Protein AF-A0A410WXX0-F1 (afdb_monomer_lite)

Sequence (134 aa):
MIYELKKSEYHRLKPILLSGFQFPEIYAVVNLVNSGWIVADDPVNPTSAFVWAEGLKGFFLIGCENNISFLEDLNHFIDHELNERLQRDVNGVEVAGMHQGWDDVIKQSYHCRNVKQSIQLIYKWDDHQAVEAI

Organism: NCBI:txid79263

Structure (mmCIF, N/CA/C/O backbone):
data_AF-A0A410WXX0-F1
#
_entry.id   AF-A0A410WXX0-F1
#
loop_
_atom_site.group_PDB
_atom_site.id
_atom_site.type_symbol
_atom_site.label_atom_id
_atom_site.label_alt_id
_atom_site.label_comp_id
_atom_site.label_asym_id
_atom_site.label_entity_id
_atom_site.label_seq_id
_atom_site.pdbx_PDB_ins_code
_atom_site.Cartn_x
_atom_site.Cartn_y
_atom_site.Cartn_z
_atom_site.occupancy
_atom_site.B_iso_or_equiv
_atom_site.auth_seq_id
_atom_site.auth_comp_id
_atom_site.auth_asym_id
_atom_site.auth_atom_id
_atom_site.pdbx_PDB_model_num
ATOM 1 N N . MET A 1 1 ? -14.323 0.885 6.006 1.00 88.00 1 MET A N 1
ATOM 2 C CA . MET A 1 1 ? -13.698 2.217 6.150 1.00 88.00 1 MET A CA 1
ATOM 3 C C . MET A 1 1 ? -12.192 2.022 6.133 1.00 88.00 1 MET A C 1
ATOM 5 O O . MET A 1 1 ? -11.750 1.013 6.669 1.00 88.00 1 MET A O 1
ATOM 9 N N . ILE A 1 2 ? -11.411 2.953 5.578 1.00 95.69 2 ILE A N 1
ATOM 10 C CA . ILE A 1 2 ? -9.945 2.935 5.715 1.00 95.69 2 ILE A CA 1
ATOM 11 C C . ILE A 1 2 ? -9.473 3.878 6.822 1.00 95.69 2 ILE A C 1
ATOM 13 O O . ILE A 1 2 ? -10.091 4.906 7.098 1.00 95.69 2 ILE A O 1
ATOM 17 N N . TYR A 1 3 ? -8.359 3.523 7.451 1.00 97.62 3 TYR A N 1
ATOM 18 C CA . TYR A 1 3 ? -7.785 4.227 8.588 1.00 97.62 3 TYR A CA 1
ATOM 19 C C . TYR A 1 3 ? -6.329 4.559 8.317 1.00 97.62 3 TYR A C 1
ATOM 21 O O . TYR A 1 3 ? -5.522 3.672 8.041 1.00 97.62 3 TYR A O 1
ATOM 29 N N . GLU A 1 4 ? -5.966 5.828 8.462 1.00 97.44 4 GLU A N 1
ATOM 30 C CA . GLU A 1 4 ? -4.561 6.206 8.498 1.00 97.44 4 GLU A CA 1
ATOM 31 C C . GLU A 1 4 ? -3.925 5.773 9.819 1.00 97.44 4 GLU A C 1
ATOM 33 O O . GLU A 1 4 ? -4.372 6.153 10.904 1.00 97.44 4 GLU A O 1
ATOM 38 N N . LEU A 1 5 ? -2.850 4.995 9.718 1.00 98.25 5 LEU A N 1
ATOM 39 C CA . LEU A 1 5 ? -2.096 4.561 10.883 1.00 98.25 5 LEU A CA 1
ATOM 40 C C . LEU A 1 5 ? -1.153 5.666 11.353 1.00 98.25 5 LEU A C 1
ATOM 42 O O . LEU A 1 5 ? -0.450 6.306 10.564 1.00 98.25 5 LEU A O 1
ATOM 46 N N . LYS A 1 6 ? -1.041 5.831 12.670 1.00 98.12 6 LYS A N 1
ATOM 47 C CA . LYS A 1 6 ? 0.039 6.627 13.259 1.00 98.12 6 LYS A CA 1
ATOM 48 C C . LYS A 1 6 ? 1.351 5.864 13.121 1.00 98.12 6 LYS A C 1
ATOM 50 O O . LYS A 1 6 ? 1.381 4.638 13.180 1.00 98.12 6 LYS A O 1
ATOM 55 N N . LYS A 1 7 ? 2.476 6.581 13.057 1.00 97.50 7 LYS A N 1
ATOM 56 C CA . LYS A 1 7 ? 3.820 5.965 12.999 1.00 97.50 7 LYS A CA 1
ATOM 57 C C . LYS A 1 7 ? 4.065 4.950 14.123 1.00 97.50 7 LYS A C 1
ATOM 59 O O . LYS A 1 7 ? 4.682 3.916 13.900 1.00 97.50 7 LYS A O 1
ATOM 64 N N . SER A 1 8 ? 3.532 5.210 15.320 1.00 97.12 8 SER A N 1
ATOM 65 C CA . SER A 1 8 ? 3.598 4.287 16.462 1.00 97.12 8 SER A CA 1
ATOM 66 C C . SER A 1 8 ? 2.877 2.955 16.228 1.00 97.12 8 SER A C 1
ATOM 68 O O . SER A 1 8 ? 3.099 2.009 16.973 1.00 97.12 8 SER A O 1
ATOM 70 N N . GLU A 1 9 ? 2.016 2.866 15.216 1.00 98.00 9 GLU A N 1
ATOM 71 C CA . GLU A 1 9 ? 1.138 1.732 14.918 1.00 98.00 9 GLU A CA 1
ATOM 72 C C . GLU A 1 9 ? 1.619 0.913 13.716 1.00 98.00 9 GLU A C 1
ATOM 74 O O . GLU A 1 9 ? 1.117 -0.183 13.503 1.00 98.00 9 GLU A O 1
ATOM 79 N N . TYR A 1 10 ? 2.635 1.367 12.971 1.00 97.81 10 TYR A N 1
ATOM 80 C CA . TYR A 1 10 ? 3.118 0.670 11.766 1.00 97.81 10 TYR A CA 1
ATOM 81 C C . TYR A 1 10 ? 3.573 -0.764 12.043 1.00 97.81 10 TYR A C 1
ATOM 83 O O . TYR A 1 10 ? 3.422 -1.645 11.200 1.00 97.81 10 TYR A O 1
ATOM 91 N N . HIS A 1 11 ? 4.052 -1.034 13.260 1.00 95.50 11 HIS A N 1
ATOM 92 C CA . HIS A 1 11 ? 4.416 -2.379 13.698 1.00 95.50 11 HIS A CA 1
ATOM 93 C C . HIS A 1 11 ? 3.263 -3.396 13.594 1.00 95.50 11 HIS A C 1
ATOM 95 O O . HIS A 1 11 ? 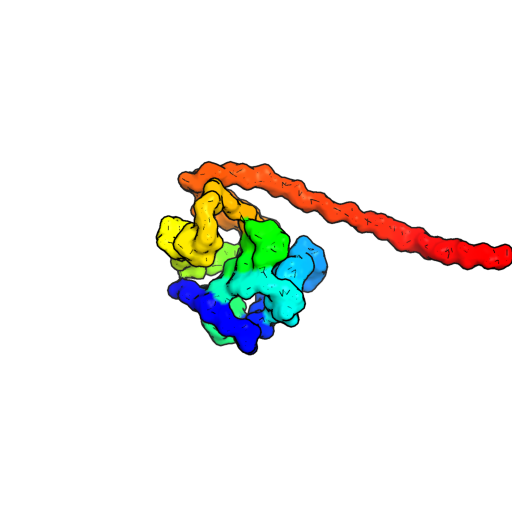3.538 -4.594 13.533 1.00 95.50 11 HIS A O 1
ATOM 101 N N . ARG A 1 12 ? 2.001 -2.944 13.548 1.00 97.19 12 ARG A N 1
ATOM 102 C CA . ARG A 1 12 ? 0.811 -3.791 13.381 1.00 97.19 12 ARG A CA 1
ATOM 103 C C . ARG A 1 12 ? 0.711 -4.421 11.994 1.00 97.19 12 ARG A C 1
ATOM 105 O O . ARG A 1 12 ? 0.009 -5.409 11.855 1.00 97.19 12 ARG A O 1
ATOM 112 N N . LEU A 1 13 ? 1.447 -3.919 10.996 1.00 95.81 13 LEU A N 1
ATOM 113 C CA . LEU A 1 13 ? 1.474 -4.523 9.660 1.00 95.81 13 LEU A CA 1
ATOM 114 C C . LEU A 1 13 ? 2.375 -5.759 9.576 1.00 95.81 13 LEU A C 1
ATOM 116 O O . LEU A 1 13 ? 2.259 -6.528 8.629 1.00 95.81 13 LEU A O 1
ATOM 120 N N . LYS A 1 14 ? 3.260 -5.988 10.557 1.00 92.81 14 LYS A N 1
ATOM 121 C CA . LYS A 1 14 ? 4.205 -7.121 10.545 1.00 92.81 14 LYS A CA 1
ATOM 122 C C . LYS A 1 14 ? 3.566 -8.487 10.228 1.00 92.81 14 LYS A C 1
ATOM 124 O O . LYS A 1 14 ? 4.199 -9.226 9.481 1.00 92.81 14 LYS A O 1
ATOM 129 N N . PRO A 1 15 ? 2.365 -8.842 10.732 1.00 93.44 15 PRO A N 1
ATOM 130 C CA . PRO A 1 15 ? 1.738 -10.134 10.438 1.00 93.44 15 PRO A CA 1
ATOM 131 C C . PRO A 1 15 ? 1.332 -10.329 8.973 1.00 93.44 15 PRO A C 1
ATOM 133 O O . PRO A 1 15 ? 1.215 -11.469 8.537 1.00 93.44 15 PRO A O 1
ATOM 136 N N . ILE A 1 16 ? 1.114 -9.242 8.226 1.00 93.75 16 ILE A N 1
ATOM 137 C CA . ILE A 1 16 ? 0.677 -9.281 6.823 1.00 93.75 16 ILE A CA 1
ATOM 138 C C . ILE A 1 16 ? 1.809 -8.969 5.839 1.00 93.75 16 ILE A C 1
ATOM 140 O O . ILE A 1 16 ? 1.553 -8.856 4.645 1.00 93.75 16 ILE A O 1
ATOM 144 N N . LEU A 1 17 ? 3.053 -8.827 6.313 1.00 91.19 17 LEU A N 1
ATOM 145 C CA . LEU A 1 17 ? 4.228 -8.707 5.450 1.00 91.19 17 LEU A CA 1
ATOM 146 C C . LEU A 1 17 ? 4.705 -10.098 5.029 1.00 91.19 17 LEU A C 1
ATOM 148 O O . LEU A 1 17 ? 4.962 -10.958 5.872 1.00 91.19 17 LEU A O 1
ATOM 152 N N . LEU A 1 18 ? 4.865 -10.310 3.723 1.00 81.81 18 LEU A N 1
ATOM 153 C CA . LEU A 1 18 ? 5.454 -11.541 3.206 1.00 81.81 18 LEU A CA 1
ATOM 154 C C . LEU A 1 18 ? 6.954 -11.551 3.440 1.00 81.81 18 LEU A C 1
ATOM 156 O O . LEU A 1 18 ? 7.633 -10.579 3.119 1.00 81.81 18 LEU A O 1
ATOM 160 N N . SER A 1 19 ? 7.480 -12.670 3.933 1.00 66.19 19 SER A N 1
ATOM 161 C CA . SER A 1 19 ? 8.920 -12.865 4.061 1.00 66.19 19 SER A CA 1
ATOM 162 C C . SER A 1 19 ? 9.605 -12.819 2.690 1.00 66.19 19 SER A C 1
ATOM 164 O O . SER A 1 19 ? 9.108 -13.351 1.700 1.00 66.19 19 SER A O 1
ATOM 166 N N . GLY A 1 20 ? 10.771 -12.175 2.639 1.00 60.34 20 GLY A N 1
ATOM 167 C CA . GLY A 1 20 ? 11.513 -11.934 1.402 1.00 60.34 20 GLY A CA 1
ATOM 168 C C . GLY A 1 20 ? 11.549 -10.450 1.035 1.00 60.34 20 GLY A C 1
ATOM 169 O O . GLY A 1 20 ? 10.607 -9.698 1.264 1.00 60.34 20 GLY A O 1
ATOM 170 N N . PHE A 1 21 ? 12.673 -10.005 0.478 1.00 59.72 21 PHE A N 1
ATOM 171 C CA . PHE A 1 21 ? 12.918 -8.601 0.129 1.00 59.72 21 PHE A CA 1
ATOM 172 C C . PHE A 1 21 ? 12.305 -8.217 -1.226 1.00 59.72 21 PHE A C 1
ATOM 174 O O . PHE A 1 21 ? 12.938 -7.498 -1.991 1.00 59.72 21 PHE A O 1
ATOM 181 N N . GLN A 1 22 ? 11.108 -8.711 -1.563 1.00 71.00 22 GLN A N 1
ATOM 182 C CA . GLN A 1 22 ? 10.502 -8.397 -2.863 1.00 71.00 22 GLN A CA 1
ATOM 183 C C . GLN A 1 22 ? 10.258 -6.886 -3.014 1.00 71.00 22 GLN A C 1
ATOM 185 O O . GLN A 1 22 ? 10.454 -6.346 -4.097 1.00 71.00 22 GLN A O 1
ATOM 190 N N . PHE A 1 23 ? 9.927 -6.210 -1.907 1.00 85.00 23 PHE A N 1
ATOM 191 C CA . PHE A 1 23 ? 9.746 -4.759 -1.840 1.00 85.00 23 PHE A CA 1
ATOM 192 C C . PHE A 1 23 ? 10.378 -4.197 -0.554 1.00 85.00 23 PHE A C 1
ATOM 194 O O . PHE A 1 23 ? 9.690 -4.034 0.463 1.00 85.00 23 PHE A O 1
ATOM 201 N N . PRO A 1 24 ? 11.703 -3.950 -0.531 1.00 89.00 24 PRO A N 1
ATOM 202 C CA . PRO A 1 24 ? 12.396 -3.419 0.646 1.00 89.00 24 PRO A CA 1
ATOM 203 C C . PRO A 1 24 ? 11.842 -2.062 1.107 1.00 89.00 24 PRO A C 1
ATOM 205 O O . PRO A 1 24 ? 11.990 -1.696 2.272 1.00 89.00 24 PRO A O 1
ATOM 208 N N . GLU A 1 25 ? 11.160 -1.329 0.233 1.00 91.94 25 GLU A N 1
ATOM 209 C CA . GLU A 1 25 ? 10.548 -0.037 0.518 1.00 91.94 25 GLU A CA 1
ATOM 210 C C . GLU A 1 25 ? 9.395 -0.152 1.511 1.00 91.94 25 GLU A C 1
ATOM 212 O O . GLU A 1 25 ? 9.287 0.682 2.411 1.00 91.94 25 GLU A O 1
ATOM 217 N N . ILE A 1 26 ? 8.593 -1.217 1.417 1.00 93.50 26 ILE A N 1
ATOM 218 C CA . ILE A 1 26 ? 7.509 -1.499 2.367 1.00 93.50 26 ILE A CA 1
ATOM 219 C C . ILE A 1 26 ? 8.105 -1.687 3.762 1.00 93.50 26 ILE A C 1
ATOM 221 O O . ILE A 1 26 ? 7.673 -1.061 4.731 1.00 93.50 26 ILE A O 1
ATOM 225 N N . TYR A 1 27 ? 9.162 -2.496 3.854 1.00 92.88 27 TYR A N 1
ATOM 226 C CA . TYR A 1 27 ? 9.888 -2.720 5.098 1.00 92.88 27 TYR A CA 1
ATOM 227 C C . TYR A 1 27 ? 10.522 -1.440 5.637 1.00 92.88 27 TYR A C 1
ATOM 229 O O . TYR A 1 27 ? 10.460 -1.194 6.842 1.00 92.88 27 TYR A O 1
ATOM 237 N N . ALA A 1 28 ? 11.113 -0.618 4.772 1.00 93.69 28 ALA A N 1
ATOM 238 C CA . ALA A 1 28 ? 11.735 0.634 5.173 1.00 93.69 28 ALA A CA 1
ATOM 239 C C . ALA A 1 28 ? 10.708 1.619 5.753 1.00 93.69 28 ALA A C 1
ATOM 241 O O . ALA A 1 28 ? 10.991 2.247 6.771 1.00 93.69 28 ALA A O 1
ATOM 242 N N . VAL A 1 29 ? 9.507 1.713 5.169 1.00 96.56 29 VAL A N 1
ATOM 243 C CA . VAL A 1 29 ? 8.417 2.546 5.708 1.00 96.56 29 VAL A CA 1
ATOM 244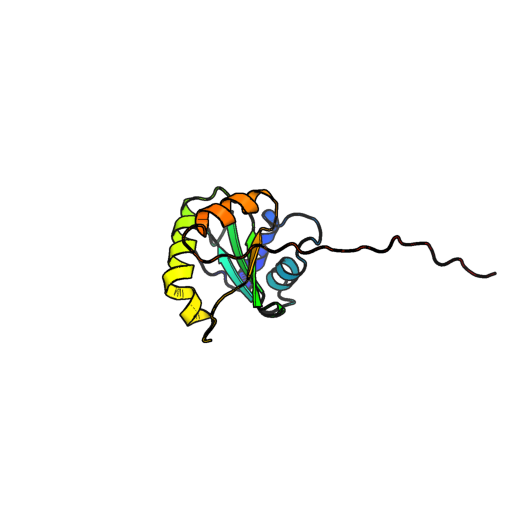 C C . VAL A 1 29 ? 7.899 1.981 7.032 1.00 96.56 29 VAL A C 1
ATOM 246 O O . VAL A 1 29 ? 7.830 2.707 8.023 1.00 96.56 29 VAL A O 1
ATOM 249 N N . VAL A 1 30 ? 7.596 0.678 7.096 1.00 95.31 30 VAL A N 1
ATOM 250 C CA . VAL A 1 30 ? 7.062 0.032 8.311 1.00 95.31 30 VAL A CA 1
ATOM 251 C C . VAL A 1 30 ? 8.033 0.133 9.493 1.00 95.31 30 VAL A C 1
ATOM 253 O O . VAL A 1 30 ? 7.602 0.307 10.633 1.00 95.31 30 VAL A O 1
ATOM 256 N N . ASN A 1 31 ? 9.342 0.067 9.236 1.00 94.38 31 ASN A N 1
ATOM 257 C CA . ASN A 1 31 ? 10.381 0.214 10.260 1.00 94.38 31 ASN A CA 1
ATOM 258 C C . ASN A 1 31 ? 10.837 1.667 10.470 1.00 94.38 31 ASN A C 1
ATOM 260 O O . ASN A 1 31 ? 11.811 1.891 11.185 1.00 94.38 31 ASN A O 1
ATOM 264 N N . LEU A 1 32 ? 10.141 2.648 9.882 1.00 96.19 32 LEU A N 1
ATOM 265 C CA . LEU A 1 32 ? 10.427 4.083 10.016 1.00 96.19 32 LEU A CA 1
ATOM 266 C C . LEU A 1 32 ? 11.836 4.493 9.544 1.00 96.19 32 LEU A C 1
ATOM 268 O O . LEU A 1 32 ? 12.335 5.548 9.931 1.00 96.19 32 LEU A O 1
ATOM 272 N N . VAL A 1 33 ? 12.468 3.670 8.705 1.00 95.75 33 VAL A N 1
ATOM 273 C CA . VAL A 1 33 ? 13.759 3.959 8.064 1.00 95.75 33 VAL A CA 1
ATOM 274 C C . VAL A 1 33 ? 13.564 4.954 6.923 1.00 95.75 33 VAL A C 1
ATOM 276 O O . VAL A 1 33 ? 14.353 5.883 6.779 1.00 95.75 33 VAL A O 1
ATOM 279 N N . ASN A 1 34 ? 12.481 4.792 6.157 1.00 95.06 34 ASN A N 1
ATOM 280 C CA . ASN A 1 34 ? 12.078 5.713 5.101 1.00 95.06 34 ASN A CA 1
ATOM 281 C C . ASN A 1 34 ? 10.762 6.408 5.447 1.00 95.06 34 ASN A C 1
ATOM 283 O O . ASN A 1 34 ? 9.875 5.835 6.083 1.00 95.06 34 ASN A O 1
ATOM 287 N N . SER A 1 35 ? 10.625 7.645 4.973 1.00 95.81 35 SER A N 1
ATOM 288 C CA . SER A 1 35 ? 9.372 8.386 5.044 1.00 95.81 35 SER A CA 1
ATOM 289 C C . SER A 1 35 ? 8.284 7.748 4.182 1.00 95.81 35 SER A C 1
ATOM 291 O O . SER A 1 35 ? 8.526 7.229 3.089 1.00 95.81 35 SER A O 1
ATOM 293 N N . GLY A 1 36 ? 7.059 7.833 4.683 1.00 95.81 36 GLY A N 1
ATOM 294 C CA . GLY A 1 36 ? 5.881 7.264 4.060 1.00 95.81 36 GLY A CA 1
ATOM 295 C C . GLY A 1 36 ? 4.662 7.433 4.952 1.00 95.81 36 GLY A C 1
ATOM 296 O O . GLY A 1 36 ? 4.767 7.939 6.075 1.00 95.81 36 GLY A O 1
ATOM 297 N N . TRP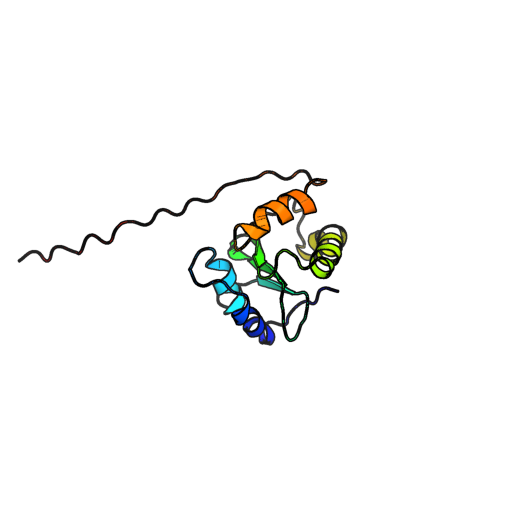 A 1 37 ? 3.513 7.012 4.440 1.00 97.25 37 TRP A N 1
ATOM 298 C CA . TRP A 1 37 ? 2.281 6.905 5.215 1.00 97.25 37 TRP A CA 1
ATOM 299 C C . TRP A 1 37 ? 1.518 5.641 4.835 1.00 97.25 37 TRP A C 1
ATOM 301 O O . TRP A 1 37 ? 1.751 5.055 3.780 1.00 97.25 37 TRP A O 1
ATOM 311 N N . ILE A 1 38 ? 0.649 5.191 5.736 1.00 98.06 38 ILE A N 1
ATOM 312 C CA . ILE A 1 38 ? -0.052 3.915 5.619 1.00 98.06 38 ILE A CA 1
ATOM 313 C C . ILE A 1 38 ? -1.527 4.149 5.904 1.00 98.06 38 ILE A C 1
ATOM 315 O O . ILE A 1 38 ? -1.863 4.697 6.956 1.00 98.06 38 ILE A O 1
ATOM 319 N N . VAL A 1 39 ? -2.384 3.682 4.999 1.00 97.94 39 VAL A N 1
ATOM 320 C CA . VAL A 1 39 ? -3.814 3.493 5.267 1.00 97.94 39 VAL A CA 1
ATOM 321 C C . VAL A 1 39 ? -4.136 1.999 5.266 1.00 97.94 39 VAL A C 1
ATOM 323 O O . VAL A 1 39 ? -3.606 1.252 4.446 1.00 97.94 39 VAL A O 1
ATOM 326 N N . ALA A 1 40 ? -4.960 1.551 6.207 1.00 98.31 40 ALA A N 1
ATOM 327 C CA . ALA A 1 40 ? -5.305 0.145 6.411 1.00 98.31 40 ALA A CA 1
ATOM 328 C C . ALA A 1 40 ? -6.813 -0.040 6.611 1.00 98.31 40 ALA A C 1
ATOM 330 O O . ALA A 1 40 ? -7.528 0.918 6.897 1.00 98.31 40 ALA A O 1
ATOM 331 N N . ASP A 1 41 ? -7.290 -1.272 6.471 1.00 98.06 41 ASP A N 1
ATOM 332 C CA . ASP A 1 41 ? -8.691 -1.649 6.683 1.00 98.06 41 ASP A CA 1
ATOM 333 C C . ASP A 1 41 ? -9.118 -1.648 8.160 1.00 98.06 41 ASP A C 1
ATOM 335 O O . ASP A 1 41 ? -10.264 -1.337 8.474 1.00 98.06 41 ASP A O 1
ATOM 339 N N . ASP A 1 42 ? -8.195 -1.958 9.070 1.00 97.44 42 ASP A N 1
ATOM 340 C CA . ASP A 1 42 ? -8.416 -1.947 10.516 1.00 97.44 42 ASP A CA 1
ATOM 341 C C . ASP A 1 42 ? -7.194 -1.330 11.220 1.00 97.44 42 ASP A C 1
ATOM 343 O O . ASP A 1 42 ? -6.055 -1.687 10.908 1.00 97.44 42 ASP A O 1
ATOM 347 N N . PRO A 1 43 ? -7.376 -0.397 12.173 1.00 95.81 43 PRO A N 1
ATOM 348 C CA . PRO A 1 43 ? -6.250 0.254 12.827 1.00 95.81 43 PRO A CA 1
ATOM 349 C C . PRO A 1 43 ? -5.524 -0.655 13.827 1.00 95.81 43 PRO A C 1
ATOM 351 O O . PRO A 1 43 ? -4.362 -0.400 14.140 1.00 95.81 43 PRO A O 1
ATOM 354 N N . VAL A 1 44 ? -6.181 -1.686 14.364 1.00 96.75 44 VAL A N 1
ATOM 355 C CA . VAL A 1 44 ? -5.676 -2.585 15.413 1.00 96.75 44 VAL A CA 1
ATOM 356 C C . VAL A 1 44 ? -5.135 -3.886 14.825 1.00 96.75 44 VAL A C 1
ATOM 358 O O . VAL A 1 44 ? -4.010 -4.261 15.154 1.00 96.75 44 VAL A O 1
ATOM 361 N N . ASN A 1 45 ? -5.904 -4.543 13.954 1.00 97.12 45 ASN A N 1
ATOM 362 C CA . ASN A 1 45 ? -5.556 -5.816 13.319 1.00 97.12 45 ASN A CA 1
ATOM 363 C C . ASN A 1 45 ? -5.704 -5.739 11.787 1.00 97.12 45 ASN A C 1
ATOM 365 O O . ASN A 1 45 ? -6.620 -6.350 11.235 1.00 97.12 45 ASN A O 1
ATOM 369 N N . PRO A 1 46 ? -4.810 -5.006 11.100 1.00 97.69 46 PRO A N 1
ATOM 370 C CA . PRO A 1 46 ? -4.849 -4.843 9.652 1.00 97.69 46 PRO A CA 1
ATOM 371 C C . PRO A 1 46 ? -4.822 -6.183 8.918 1.00 97.69 46 PRO A C 1
ATOM 373 O O . PRO A 1 46 ? -3.963 -7.026 9.191 1.00 97.69 46 PRO A O 1
ATOM 376 N N . THR A 1 47 ? -5.709 -6.347 7.941 1.00 97.38 47 THR A N 1
ATOM 377 C CA . THR A 1 47 ? -5.668 -7.463 6.989 1.00 97.38 47 THR A CA 1
ATOM 378 C C . THR A 1 47 ? -5.209 -7.022 5.606 1.00 97.38 47 THR A C 1
ATOM 380 O O . THR A 1 47 ? -4.596 -7.825 4.904 1.00 97.38 47 THR A O 1
ATOM 383 N N . SER A 1 48 ? -5.426 -5.753 5.250 1.00 97.75 48 SER A N 1
ATOM 384 C CA . SER A 1 48 ? -5.026 -5.154 3.975 1.00 97.75 48 SER A CA 1
ATOM 385 C C . SER A 1 48 ? -4.562 -3.717 4.199 1.00 97.75 48 SER A C 1
ATOM 387 O O . SER A 1 48 ? -5.125 -2.988 5.016 1.00 97.75 48 SER A O 1
ATOM 389 N N . ALA A 1 49 ? -3.529 -3.285 3.479 1.00 97.81 49 ALA A N 1
ATOM 390 C CA . ALA A 1 49 ? -3.047 -1.913 3.592 1.00 97.81 49 ALA A CA 1
ATOM 391 C C . ALA A 1 49 ? -2.487 -1.363 2.280 1.00 97.81 49 ALA A C 1
ATOM 393 O O . ALA A 1 49 ? -2.011 -2.100 1.415 1.00 97.81 49 ALA A O 1
ATOM 394 N N . PHE A 1 50 ? -2.525 -0.037 2.179 1.00 97.44 50 PHE A N 1
ATOM 395 C CA . PHE A 1 50 ? -1.957 0.757 1.103 1.00 97.44 50 PHE A CA 1
ATOM 396 C C . PHE A 1 50 ? -0.849 1.642 1.673 1.00 97.44 50 PHE A C 1
ATOM 398 O O . PHE A 1 50 ? -1.072 2.471 2.561 1.00 97.44 50 PHE A O 1
ATOM 405 N N . VAL A 1 51 ? 0.369 1.420 1.191 1.00 97.31 51 VAL A N 1
ATOM 406 C CA . VAL A 1 51 ? 1.593 2.018 1.724 1.00 97.31 51 VAL A CA 1
ATOM 407 C C . VAL A 1 51 ? 2.151 2.997 0.707 1.00 97.31 51 VAL A C 1
ATOM 409 O O . VAL A 1 51 ? 2.515 2.605 -0.398 1.00 97.31 51 VAL A O 1
ATOM 412 N N . TRP A 1 52 ? 2.269 4.264 1.090 1.00 96.69 52 TRP A N 1
ATOM 413 C CA . TRP A 1 52 ? 3.022 5.262 0.341 1.00 96.69 52 TRP A CA 1
ATOM 414 C C . TRP A 1 52 ? 4.492 5.224 0.741 1.00 96.69 52 TRP A C 1
ATOM 416 O O . TRP A 1 52 ? 4.817 5.466 1.906 1.00 96.69 52 TRP A O 1
ATOM 426 N N . ALA A 1 53 ? 5.382 4.999 -0.222 1.00 95.06 53 ALA A N 1
ATOM 427 C CA . ALA A 1 53 ? 6.819 5.138 -0.031 1.00 95.06 53 ALA A CA 1
ATOM 428 C C . ALA A 1 53 ? 7.308 6.437 -0.683 1.00 95.06 53 ALA A C 1
ATOM 430 O O . ALA A 1 53 ? 7.399 6.541 -1.908 1.00 95.06 53 ALA A O 1
ATOM 431 N N . GLU A 1 54 ? 7.679 7.431 0.131 1.00 92.25 54 GLU A N 1
ATOM 432 C CA . GLU A 1 54 ? 8.076 8.750 -0.381 1.00 92.25 54 GLU A CA 1
ATOM 433 C C . GLU A 1 54 ? 9.340 8.682 -1.252 1.00 92.25 54 GLU A C 1
ATOM 435 O O . GLU A 1 54 ? 9.432 9.390 -2.255 1.00 92.25 54 GLU A O 1
ATOM 440 N N . GLY A 1 55 ? 10.286 7.804 -0.901 1.00 88.12 55 GLY A N 1
ATOM 441 C CA . GLY A 1 55 ? 11.562 7.662 -1.608 1.00 88.12 55 GLY A CA 1
ATOM 442 C C . GLY A 1 55 ? 11.410 7.259 -3.079 1.00 88.12 55 GLY A C 1
ATOM 443 O O . GLY A 1 55 ? 12.077 7.837 -3.934 1.00 88.12 55 GLY A O 1
ATOM 444 N N . LEU A 1 56 ? 10.500 6.325 -3.378 1.00 88.56 56 LEU A N 1
ATOM 445 C CA . LEU A 1 56 ? 10.173 5.931 -4.756 1.00 88.56 56 LEU A CA 1
ATOM 446 C C . LEU A 1 56 ? 9.057 6.770 -5.374 1.00 88.56 56 LEU A C 1
ATOM 448 O O . LEU A 1 56 ? 8.854 6.721 -6.582 1.00 88.56 56 LEU A O 1
ATOM 452 N N . LYS A 1 57 ? 8.327 7.533 -4.555 1.00 90.12 57 LYS A N 1
ATOM 453 C CA . LYS A 1 57 ? 7.071 8.176 -4.947 1.00 90.12 57 LYS A CA 1
ATOM 454 C C . LYS A 1 57 ? 6.078 7.165 -5.540 1.00 90.12 57 LYS A C 1
ATOM 456 O O . LYS A 1 57 ? 5.385 7.467 -6.512 1.00 90.12 57 LYS A O 1
ATOM 461 N N . GLY A 1 58 ? 6.028 5.979 -4.939 1.00 91.44 58 GLY A N 1
ATOM 462 C CA . GLY A 1 58 ? 5.204 4.857 -5.371 1.00 91.44 58 GLY A CA 1
ATOM 463 C C . GLY A 1 58 ? 4.394 4.270 -4.223 1.00 91.44 58 GLY A C 1
ATOM 464 O O . GLY A 1 58 ? 4.692 4.487 -3.042 1.00 91.44 58 GLY A O 1
ATOM 465 N N . PHE A 1 59 ? 3.358 3.529 -4.592 1.00 94.44 59 PHE A N 1
ATOM 466 C CA . PHE A 1 59 ? 2.444 2.877 -3.673 1.00 94.44 59 PHE A CA 1
ATOM 467 C C . PHE A 1 59 ? 2.573 1.362 -3.702 1.00 94.44 59 PHE A C 1
ATOM 469 O O . PHE A 1 59 ? 2.834 0.764 -4.746 1.00 94.44 59 PHE A O 1
ATOM 476 N N . PHE A 1 60 ? 2.288 0.745 -2.560 1.00 95.00 60 PHE A N 1
ATOM 477 C CA . PHE A 1 60 ? 2.263 -0.700 -2.409 1.00 95.00 60 PHE A CA 1
ATOM 478 C C . PHE A 1 60 ? 0.958 -1.178 -1.777 1.00 95.00 60 PHE A C 1
ATOM 480 O O . PHE A 1 60 ? 0.519 -0.626 -0.768 1.00 95.00 60 PHE A O 1
ATOM 487 N N . LEU A 1 61 ? 0.371 -2.227 -2.348 1.00 95.56 61 LEU A N 1
ATOM 488 C CA . LEU A 1 61 ? -0.749 -2.978 -1.784 1.00 95.56 61 LEU A CA 1
ATOM 489 C C . LEU A 1 61 ? -0.220 -4.226 -1.079 1.00 95.56 61 LEU A C 1
ATOM 491 O O . LEU A 1 61 ? 0.553 -4.993 -1.660 1.00 95.56 61 LEU A O 1
ATOM 495 N N . ILE A 1 62 ? -0.613 -4.415 0.179 1.00 95.62 62 ILE A N 1
ATOM 496 C CA . ILE A 1 62 ? -0.137 -5.512 1.029 1.00 95.62 62 ILE A CA 1
ATOM 497 C C . ILE A 1 62 ? -1.300 -6.196 1.748 1.00 95.62 62 ILE A C 1
ATOM 499 O O . ILE A 1 62 ? -2.350 -5.590 1.964 1.00 95.62 62 ILE A O 1
ATOM 503 N N . GLY A 1 63 ? -1.080 -7.438 2.178 1.00 94.94 63 GLY A N 1
ATOM 504 C CA . GLY A 1 63 ? -2.091 -8.241 2.858 1.00 94.94 63 GLY A CA 1
ATOM 505 C C . GLY A 1 63 ? -3.119 -8.838 1.894 1.00 94.94 63 GLY A C 1
ATOM 506 O O . GLY A 1 63 ? -2.799 -9.103 0.739 1.00 94.94 63 GLY A O 1
ATOM 507 N N . CYS A 1 64 ? -4.335 -9.065 2.388 1.00 95.31 64 CYS A N 1
ATOM 508 C CA . CYS A 1 64 ? -5.405 -9.769 1.686 1.00 95.31 64 CYS A CA 1
ATOM 509 C C . CYS A 1 64 ? -5.921 -8.970 0.480 1.00 95.31 64 CYS A C 1
ATOM 511 O O . CYS A 1 64 ? -6.509 -7.897 0.630 1.00 95.31 64 CYS A O 1
ATOM 513 N N . GLU A 1 65 ? -5.763 -9.523 -0.717 1.00 94.81 65 GLU A N 1
ATOM 514 C CA . GLU A 1 65 ? -6.241 -8.943 -1.972 1.00 94.81 65 GLU A CA 1
ATOM 515 C C . GLU A 1 65 ? -7.769 -9.031 -2.126 1.00 94.81 65 GLU A C 1
ATOM 517 O O . GLU A 1 65 ? -8.364 -8.257 -2.866 1.00 94.81 65 GLU A O 1
ATOM 522 N N . ASN A 1 66 ? -8.425 -9.935 -1.390 1.00 94.31 66 ASN A N 1
ATOM 523 C CA . ASN A 1 66 ? -9.869 -10.187 -1.483 1.00 94.31 66 ASN A CA 1
ATOM 524 C C . ASN A 1 66 ? -10.701 -9.403 -0.449 1.00 94.31 66 ASN A C 1
ATOM 526 O O . ASN A 1 66 ? -11.870 -9.718 -0.215 1.00 94.31 66 ASN A O 1
ATOM 530 N N . ASN A 1 67 ? -10.120 -8.391 0.200 1.00 95.56 67 ASN A N 1
ATOM 531 C CA . ASN A 1 67 ? -10.834 -7.541 1.151 1.00 95.56 67 ASN A CA 1
ATOM 532 C C . ASN A 1 67 ? -11.676 -6.483 0.416 1.00 95.56 67 ASN A C 1
ATOM 534 O O . ASN A 1 67 ? -11.251 -5.347 0.227 1.00 95.56 67 ASN A O 1
ATOM 538 N N . ILE A 1 68 ? -12.883 -6.870 -0.007 1.00 93.50 68 ILE A N 1
ATOM 539 C CA . ILE A 1 68 ? -13.774 -6.038 -0.838 1.00 93.50 68 ILE A CA 1
ATOM 540 C C . ILE A 1 68 ? -14.067 -4.677 -0.189 1.00 93.50 68 ILE A C 1
ATOM 542 O O . ILE A 1 68 ? -13.967 -3.654 -0.856 1.00 93.50 68 ILE A O 1
ATOM 546 N N . SER A 1 69 ? -14.356 -4.661 1.116 1.00 94.56 69 SER A N 1
ATOM 547 C CA . SER A 1 69 ? -14.642 -3.430 1.870 1.00 94.56 69 SER A CA 1
ATOM 548 C C . SER A 1 69 ? -13.474 -2.439 1.795 1.00 94.56 69 SER A C 1
ATOM 550 O O . SER A 1 69 ? -13.655 -1.275 1.448 1.00 94.56 69 SER A O 1
ATOM 552 N N . PHE A 1 70 ? -12.248 -2.925 2.023 1.00 96.19 70 PHE A N 1
ATOM 553 C CA . PHE A 1 70 ? -11.038 -2.117 1.875 1.00 96.19 70 PHE A CA 1
ATOM 554 C C . PHE A 1 70 ? -10.864 -1.577 0.452 1.00 96.19 70 PHE A C 1
ATOM 556 O O . PHE A 1 70 ? -10.511 -0.413 0.286 1.00 96.19 70 PHE A O 1
ATOM 563 N N . LEU A 1 71 ? -11.105 -2.399 -0.573 1.00 94.31 71 LEU A N 1
ATOM 564 C CA . LEU A 1 71 ? -10.947 -1.992 -1.973 1.00 94.31 71 LEU A CA 1
ATOM 565 C C . LEU A 1 71 ? -11.947 -0.907 -2.389 1.00 94.31 71 LEU A C 1
ATOM 567 O O . LEU A 1 71 ? -11.579 0.013 -3.118 1.00 94.31 71 LEU A O 1
ATOM 571 N N . GLU A 1 72 ? -13.199 -1.002 -1.941 1.00 93.12 72 GLU A N 1
ATOM 572 C CA . GLU A 1 72 ? -14.232 0.004 -2.216 1.00 93.12 72 GLU A CA 1
ATOM 573 C C . GLU A 1 72 ? -13.855 1.363 -1.613 1.00 93.12 72 GLU A C 1
ATOM 575 O O . GLU A 1 72 ? -13.846 2.377 -2.316 1.00 93.12 72 GLU A O 1
ATOM 580 N N . ASP A 1 73 ? -13.450 1.373 -0.344 1.00 95.44 73 ASP A N 1
ATOM 581 C CA . ASP A 1 73 ? -13.012 2.593 0.336 1.00 95.44 73 ASP A CA 1
ATOM 582 C C . ASP A 1 73 ? -11.700 3.145 -0.232 1.00 95.44 73 ASP A C 1
ATOM 584 O O . ASP A 1 73 ? -11.537 4.357 -0.373 1.00 95.44 73 ASP A O 1
ATOM 588 N N . LEU A 1 74 ? -10.757 2.270 -0.593 1.00 94.69 74 LEU A N 1
ATOM 589 C CA . LEU A 1 74 ? -9.504 2.679 -1.216 1.00 94.69 74 LEU A CA 1
ATOM 590 C C . LEU A 1 74 ? -9.755 3.334 -2.578 1.00 94.69 74 LEU A C 1
ATOM 592 O O . LEU A 1 74 ? -9.114 4.332 -2.897 1.00 94.69 74 LEU A O 1
ATOM 596 N N . ASN A 1 75 ? -10.689 2.809 -3.374 1.00 91.75 75 ASN A N 1
ATOM 597 C CA . ASN A 1 75 ? -11.069 3.431 -4.641 1.00 91.75 75 ASN A CA 1
ATOM 598 C C . ASN A 1 75 ? -11.633 4.837 -4.424 1.00 91.75 75 ASN A C 1
ATOM 600 O O . ASN A 1 75 ? -11.200 5.763 -5.108 1.00 91.75 75 ASN A O 1
ATOM 604 N N . HIS A 1 76 ? -12.518 5.008 -3.438 1.00 92.25 76 HIS A N 1
ATOM 605 C CA . HIS A 1 76 ? -13.032 6.325 -3.065 1.00 92.25 76 HIS A CA 1
ATOM 606 C C . HIS A 1 76 ? -11.898 7.286 -2.679 1.00 92.25 76 HIS A C 1
ATOM 608 O O . HIS A 1 76 ? -11.812 8.395 -3.202 1.00 92.25 76 HIS A O 1
ATOM 614 N N . PHE A 1 77 ? -10.987 6.839 -1.813 1.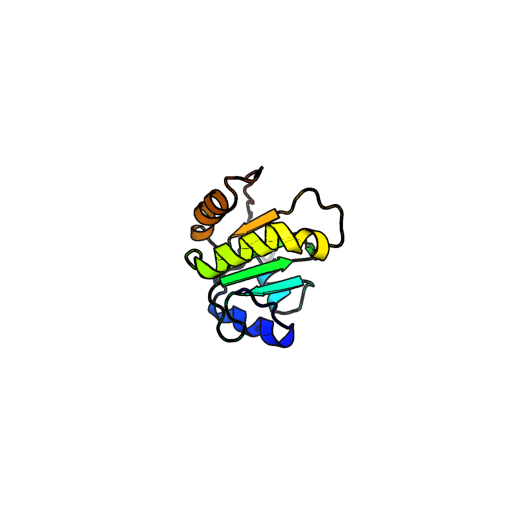00 93.25 77 PHE A N 1
ATOM 615 C CA . PHE A 1 77 ? -9.838 7.628 -1.376 1.00 93.25 77 PHE A CA 1
ATOM 616 C C . PHE A 1 77 ? -8.923 8.033 -2.540 1.00 93.25 77 PHE A C 1
ATOM 618 O O . PHE A 1 77 ? -8.485 9.180 -2.619 1.00 93.25 77 PHE A O 1
ATOM 625 N N . ILE A 1 78 ? -8.646 7.118 -3.473 1.00 90.38 78 ILE A N 1
ATOM 626 C CA . ILE A 1 78 ? -7.823 7.396 -4.657 1.00 90.38 78 ILE A CA 1
ATOM 627 C C . ILE A 1 78 ? -8.480 8.447 -5.555 1.00 90.38 78 ILE A C 1
ATOM 629 O O . ILE A 1 78 ? -7.794 9.358 -6.019 1.00 90.38 78 ILE A O 1
ATOM 633 N N . ASP A 1 79 ? -9.786 8.331 -5.789 1.00 88.00 79 ASP A N 1
ATOM 634 C CA . ASP A 1 79 ? -10.500 9.200 -6.725 1.00 88.00 79 ASP A CA 1
ATOM 635 C C . ASP A 1 79 ? -10.780 10.597 -6.144 1.00 88.00 79 ASP A C 1
ATOM 637 O O . ASP A 1 79 ? -10.900 11.562 -6.904 1.00 88.00 79 ASP A O 1
ATOM 641 N N . HIS A 1 80 ? -10.867 10.725 -4.814 1.00 90.06 80 HIS A N 1
ATOM 642 C CA . HIS A 1 80 ? -11.330 11.958 -4.170 1.00 90.06 80 HIS A CA 1
ATOM 643 C C . HIS A 1 80 ? -10.316 12.643 -3.250 1.00 90.06 80 HIS A C 1
ATOM 645 O O . HIS A 1 80 ? -10.350 13.864 -3.141 1.00 90.06 80 HIS A O 1
ATOM 651 N N . GLU A 1 81 ? -9.404 11.911 -2.611 1.00 91.12 81 GLU A N 1
ATOM 652 C CA . GLU A 1 81 ? -8.553 12.462 -1.542 1.00 91.12 81 GLU A CA 1
ATOM 653 C C . GLU A 1 81 ? -7.058 12.413 -1.879 1.00 91.12 81 GLU A C 1
ATOM 655 O O . GLU A 1 81 ? -6.275 13.273 -1.463 1.00 91.12 81 GLU A O 1
ATOM 660 N N . LEU A 1 82 ? -6.632 11.409 -2.650 1.00 90.31 82 LEU A N 1
ATOM 661 C CA . LEU A 1 82 ? -5.217 11.132 -2.873 1.00 90.31 82 LEU A CA 1
ATOM 662 C C . LEU A 1 82 ? -4.477 12.292 -3.553 1.00 90.31 82 LEU A C 1
ATOM 664 O O . LEU A 1 82 ? -3.353 12.615 -3.161 1.00 90.31 82 LEU A O 1
ATOM 668 N N . ASN A 1 83 ? -5.090 12.921 -4.558 1.00 87.06 83 ASN A N 1
ATOM 669 C CA . ASN A 1 83 ? -4.447 14.004 -5.303 1.00 87.06 83 ASN A CA 1
ATOM 670 C C . ASN A 1 83 ? -4.159 15.217 -4.402 1.00 87.06 83 ASN A C 1
ATOM 672 O O . ASN A 1 83 ? -3.043 15.737 -4.383 1.00 87.06 83 ASN A O 1
ATOM 676 N N . GLU A 1 84 ? -5.136 15.613 -3.582 1.00 87.38 84 GLU A N 1
ATOM 677 C CA . GLU A 1 84 ? -4.972 16.701 -2.613 1.00 87.38 84 GLU A CA 1
ATOM 678 C C . GLU A 1 84 ? -3.879 16.369 -1.593 1.00 87.38 84 GLU A C 1
ATOM 680 O O . GLU A 1 84 ? -3.006 17.191 -1.296 1.00 87.38 84 GLU A O 1
ATOM 685 N N . ARG A 1 85 ? -3.871 15.123 -1.109 1.00 89.12 85 ARG A N 1
ATOM 686 C CA . ARG A 1 85 ? -2.895 14.639 -0.132 1.00 89.12 85 ARG A CA 1
ATOM 687 C C . ARG A 1 85 ? -1.461 14.654 -0.655 1.00 89.12 85 ARG A C 1
ATOM 689 O O . ARG A 1 85 ? -0.538 14.924 0.113 1.00 89.12 85 ARG A O 1
ATOM 696 N N . LEU A 1 86 ? -1.248 14.369 -1.939 1.00 87.25 86 LEU A N 1
ATOM 697 C CA . LEU A 1 86 ? 0.085 14.402 -2.545 1.00 87.25 86 LEU A CA 1
ATOM 698 C C . LEU A 1 86 ? 0.629 15.829 -2.725 1.00 87.25 86 LEU A C 1
ATOM 700 O O . LEU A 1 86 ? 1.821 15.966 -3.013 1.00 87.25 86 LEU A O 1
ATOM 704 N N . GLN A 1 87 ? -0.197 16.869 -2.517 1.00 76.31 87 GLN A N 1
ATOM 705 C CA . GLN A 1 87 ? 0.163 18.297 -2.595 1.00 76.31 87 GLN A CA 1
ATOM 706 C C . GLN A 1 87 ? 0.942 18.659 -3.870 1.00 76.31 87 GLN A C 1
ATOM 708 O O . GLN A 1 87 ? 1.838 19.507 -3.867 1.00 76.31 87 GLN A O 1
ATOM 713 N N . ARG A 1 88 ? 0.657 17.961 -4.969 1.00 66.69 88 ARG A N 1
ATOM 714 C CA . ARG A 1 88 ? 1.388 18.058 -6.231 1.00 66.69 88 ARG A CA 1
ATOM 715 C C . ARG A 1 88 ? 0.408 17.880 -7.380 1.00 66.69 88 ARG A C 1
ATOM 717 O O . ARG A 1 88 ? -0.551 17.133 -7.258 1.00 66.69 88 ARG A O 1
ATOM 724 N N . ASP A 1 89 ? 0.709 18.517 -8.506 1.00 63.34 89 ASP A N 1
ATOM 725 C CA . ASP A 1 89 ? 0.023 18.306 -9.784 1.00 63.34 89 ASP A CA 1
ATOM 726 C C . ASP A 1 89 ? 0.502 16.974 -10.396 1.00 63.34 89 ASP A C 1
ATOM 728 O O . ASP A 1 89 ? 1.286 16.928 -11.348 1.00 63.34 89 ASP A O 1
ATOM 732 N N . VAL A 1 90 ? 0.190 15.863 -9.717 1.00 71.06 90 VAL A N 1
ATOM 733 C CA . VAL A 1 90 ? 0.660 14.535 -10.116 1.00 71.06 90 VAL A CA 1
ATOM 734 C C . VAL A 1 90 ? -0.288 13.975 -11.168 1.00 71.06 90 VAL A C 1
ATOM 736 O O . VAL A 1 90 ? -1.426 13.634 -10.877 1.00 71.06 90 VAL A O 1
ATOM 739 N N . ASN A 1 91 ? 0.209 13.806 -12.391 1.00 78.19 91 ASN A N 1
ATOM 740 C CA . ASN A 1 91 ? -0.571 13.231 -13.495 1.00 78.19 91 ASN A CA 1
ATOM 741 C C . ASN A 1 91 ? -0.677 11.693 -13.445 1.00 78.19 91 ASN A C 1
ATOM 743 O O . ASN A 1 91 ? -1.253 11.082 -14.344 1.00 78.19 91 ASN A O 1
ATOM 747 N N . GLY A 1 92 ? -0.082 11.056 -12.434 1.00 81.25 92 GLY A N 1
ATOM 748 C CA . GLY A 1 92 ? -0.107 9.609 -12.257 1.00 81.25 92 GLY A CA 1
ATOM 749 C C . GLY A 1 92 ? 0.829 9.134 -11.151 1.00 81.25 92 GLY A C 1
ATOM 750 O O . GLY A 1 92 ? 1.802 9.802 -10.807 1.00 81.25 92 GLY A O 1
ATOM 751 N N . VAL A 1 93 ? 0.531 7.963 -10.602 1.00 86.75 93 VAL A N 1
ATOM 752 C CA . VAL A 1 93 ? 1.321 7.306 -9.556 1.00 86.75 93 VAL A CA 1
ATOM 753 C C . VAL A 1 93 ? 1.538 5.847 -9.932 1.00 86.75 93 VAL A C 1
ATOM 755 O O . VAL A 1 93 ? 0.742 5.270 -10.674 1.00 86.75 93 VAL A O 1
ATOM 758 N N . GLU A 1 94 ? 2.613 5.253 -9.427 1.00 89.94 94 GLU A N 1
ATOM 759 C CA . GLU A 1 94 ? 2.858 3.818 -9.555 1.00 89.94 94 GLU A CA 1
ATOM 760 C C . GLU A 1 94 ? 2.242 3.071 -8.369 1.00 89.94 94 GLU A C 1
ATOM 762 O O . GLU A 1 94 ? 2.319 3.542 -7.232 1.00 89.94 94 GLU A O 1
ATOM 767 N N . VAL A 1 95 ? 1.640 1.912 -8.640 1.00 91.62 95 VAL A N 1
ATOM 768 C CA . VAL A 1 95 ? 1.096 0.999 -7.631 1.00 91.62 95 VAL A CA 1
ATOM 769 C C . VAL A 1 95 ? 1.617 -0.404 -7.922 1.00 91.62 95 VAL A C 1
ATOM 771 O O . VAL A 1 95 ? 1.462 -0.894 -9.040 1.00 91.62 95 VAL A O 1
ATOM 774 N N . ALA A 1 96 ? 2.186 -1.060 -6.914 1.00 91.69 96 ALA A N 1
ATOM 775 C CA . ALA A 1 96 ? 2.622 -2.451 -6.980 1.00 91.69 96 ALA A CA 1
ATOM 776 C C . ALA A 1 96 ? 1.939 -3.297 -5.897 1.00 91.69 96 ALA A C 1
ATOM 778 O O . ALA A 1 96 ? 1.700 -2.839 -4.782 1.00 91.69 96 ALA A O 1
ATOM 779 N N . GLY A 1 97 ? 1.627 -4.550 -6.215 1.00 91.75 97 GLY A N 1
ATOM 780 C CA . GLY A 1 97 ? 1.125 -5.523 -5.249 1.00 91.75 97 GLY A CA 1
ATOM 781 C C . GLY A 1 97 ? 2.256 -6.346 -4.640 1.00 91.75 97 GLY A C 1
ATOM 782 O O . GLY A 1 97 ? 3.166 -6.764 -5.351 1.00 91.75 97 GLY A O 1
ATOM 783 N N . MET A 1 98 ? 2.194 -6.626 -3.337 1.00 90.81 98 MET A N 1
ATOM 784 C CA . MET A 1 98 ? 3.238 -7.390 -2.638 1.00 90.81 98 MET A CA 1
ATOM 785 C C . MET A 1 98 ? 3.373 -8.842 -3.126 1.00 90.81 98 MET A C 1
ATOM 787 O O . MET A 1 98 ? 4.418 -9.458 -2.939 1.00 90.81 98 MET A O 1
ATOM 791 N N . HIS A 1 99 ? 2.329 -9.391 -3.748 1.00 89.00 99 HIS A N 1
ATOM 792 C CA . HIS A 1 99 ? 2.309 -10.732 -4.329 1.00 89.00 99 HIS A CA 1
ATOM 793 C C . HIS A 1 99 ? 1.370 -10.818 -5.530 1.00 89.00 99 HIS A C 1
ATOM 795 O O . HIS A 1 99 ? 0.465 -10.002 -5.673 1.00 89.00 99 HIS A O 1
ATOM 801 N N . GLN A 1 100 ? 1.519 -11.890 -6.315 1.00 88.19 100 GLN A N 1
ATOM 802 C CA . GLN A 1 100 ? 0.764 -12.142 -7.552 1.00 88.19 100 GLN A CA 1
ATOM 803 C C . GLN A 1 100 ? -0.766 -12.079 -7.405 1.00 88.19 100 GLN A C 1
ATOM 805 O O . GLN A 1 100 ? -1.451 -11.716 -8.350 1.00 88.19 100 GLN A O 1
ATOM 810 N N . GLY A 1 101 ? -1.322 -12.394 -6.225 1.00 90.06 101 GLY A N 1
ATOM 811 C CA . GLY A 1 101 ? -2.768 -12.250 -5.974 1.00 90.06 101 GLY A CA 1
ATOM 812 C C . GLY A 1 101 ? -3.295 -10.828 -6.230 1.00 90.06 101 GLY A C 1
ATOM 813 O O . GLY A 1 101 ? -4.424 -10.653 -6.678 1.00 90.06 101 GLY A O 1
ATOM 814 N N . TRP A 1 102 ? -2.458 -9.807 -6.039 1.00 92.25 102 TRP A N 1
ATOM 815 C CA . TRP A 1 102 ? -2.824 -8.420 -6.310 1.00 92.25 102 TRP A CA 1
ATOM 816 C C . TRP A 1 102 ? -2.879 -8.072 -7.802 1.00 92.25 102 TRP A C 1
ATOM 818 O O . TRP A 1 102 ? -3.503 -7.072 -8.147 1.00 92.25 102 TRP A O 1
ATOM 828 N N . ASP A 1 103 ? -2.282 -8.866 -8.695 1.00 89.00 103 ASP A N 1
ATOM 829 C CA . ASP A 1 103 ? -2.190 -8.532 -10.122 1.00 89.00 103 ASP A CA 1
ATOM 830 C C . ASP A 1 103 ? -3.577 -8.389 -10.758 1.00 89.00 103 ASP A C 1
ATOM 832 O O . ASP A 1 103 ? -3.858 -7.408 -11.453 1.00 89.00 103 ASP A O 1
ATOM 836 N N . ASP A 1 104 ? -4.466 -9.349 -10.500 1.00 87.88 104 ASP A N 1
ATOM 837 C CA . ASP A 1 104 ? -5.822 -9.331 -11.047 1.00 87.88 104 ASP A CA 1
ATOM 838 C C . ASP A 1 104 ? -6.694 -8.280 -10.354 1.00 87.88 104 ASP A C 1
ATOM 840 O O . ASP A 1 104 ? -7.485 -7.609 -11.018 1.00 87.88 104 ASP A O 1
ATOM 844 N N . VAL A 1 105 ? -6.496 -8.060 -9.051 1.00 89.94 105 VAL A N 1
ATOM 845 C CA . VAL A 1 105 ? -7.207 -7.023 -8.289 1.00 89.94 105 VAL A CA 1
ATOM 846 C C . VAL A 1 105 ? -6.836 -5.626 -8.776 1.00 89.94 105 VAL A C 1
ATOM 848 O O . VAL A 1 105 ? -7.724 -4.792 -8.944 1.00 89.94 105 VAL A O 1
ATOM 851 N N . ILE A 1 106 ? -5.558 -5.366 -9.066 1.00 87.94 106 ILE A N 1
ATOM 852 C CA . ILE A 1 106 ? -5.096 -4.098 -9.643 1.00 87.94 106 ILE A CA 1
ATOM 853 C C . ILE A 1 106 ? -5.661 -3.939 -11.059 1.00 87.94 106 ILE A C 1
ATOM 855 O O . ILE A 1 106 ? -6.220 -2.894 -11.389 1.00 87.94 106 ILE A O 1
ATOM 859 N N . LYS A 1 107 ? -5.597 -4.976 -11.902 1.00 85.25 107 LYS A N 1
ATOM 860 C CA . LYS A 1 107 ? -6.185 -4.900 -13.250 1.00 85.25 107 LYS A CA 1
ATOM 861 C C . LYS A 1 107 ? -7.680 -4.593 -13.209 1.00 85.25 107 LYS A C 1
ATOM 863 O O . LYS A 1 107 ? -8.139 -3.792 -14.015 1.00 85.25 107 LYS A O 1
ATOM 868 N N . GLN A 1 108 ? -8.428 -5.198 -12.287 1.00 83.62 108 GLN A N 1
ATOM 869 C CA . GLN A 1 108 ? -9.875 -5.002 -12.159 1.00 83.62 108 GLN A CA 1
ATOM 870 C C . GLN A 1 108 ? -10.226 -3.652 -11.525 1.00 83.62 108 GLN A C 1
ATOM 872 O O . GLN A 1 108 ? -10.975 -2.878 -12.119 1.00 83.62 108 GLN A O 1
ATOM 877 N N . SER A 1 109 ? -9.649 -3.335 -10.363 1.00 79.12 109 SER A N 1
ATOM 878 C CA . SER A 1 109 ? -9.936 -2.102 -9.609 1.00 79.12 109 SER A CA 1
ATOM 879 C C . SER A 1 109 ? -9.598 -0.846 -10.401 1.00 79.12 109 SER A C 1
ATOM 881 O O . SER A 1 109 ? -10.228 0.193 -10.226 1.00 79.12 109 SER A O 1
ATOM 883 N N . TYR A 1 110 ? -8.615 -0.932 -11.296 1.00 74.50 110 TYR A N 1
ATOM 884 C CA . TYR A 1 110 ? -8.180 0.192 -12.108 1.00 74.50 110 TYR A CA 1
ATOM 885 C C . TYR A 1 110 ? -8.529 0.029 -13.597 1.00 74.50 110 TYR A C 1
ATOM 887 O O . TYR A 1 110 ? -8.062 0.824 -14.406 1.00 74.50 110 TYR A O 1
ATOM 895 N N . HIS A 1 111 ? -9.382 -0.931 -13.982 1.00 70.44 111 HIS A N 1
ATOM 896 C CA . HIS A 1 111 ? -9.736 -1.185 -15.390 1.00 70.44 111 HIS A CA 1
ATOM 897 C C . HIS A 1 111 ? -10.366 0.036 -16.085 1.00 70.44 111 HIS A C 1
ATOM 899 O O . HIS A 1 111 ? -10.204 0.243 -17.286 1.00 70.44 111 HIS A O 1
ATOM 905 N N . CYS A 1 112 ? -11.103 0.857 -15.334 1.00 64.94 112 CYS A N 1
ATOM 906 C CA . CYS A 1 112 ? -11.714 2.089 -15.842 1.00 64.94 112 CYS A CA 1
ATOM 907 C C . CYS A 1 112 ? -10.751 3.291 -15.835 1.00 64.94 112 CYS A C 1
ATOM 909 O O . CYS A 1 112 ? -11.122 4.374 -16.286 1.00 64.94 112 CYS A O 1
ATOM 911 N N . ARG A 1 113 ? -9.526 3.121 -15.324 1.00 79.50 113 ARG A N 1
ATOM 912 C CA . ARG A 1 113 ? -8.470 4.139 -15.289 1.00 79.50 113 ARG A CA 1
ATOM 913 C C . ARG A 1 113 ? -7.477 3.861 -16.427 1.00 79.50 113 ARG A C 1
ATOM 915 O O . ARG A 1 113 ? -7.313 2.725 -16.862 1.00 79.50 113 ARG A O 1
ATOM 922 N N . ASN A 1 114 ? -6.800 4.893 -16.934 1.00 80.06 114 ASN A N 1
ATOM 923 C CA . ASN A 1 114 ? -5.795 4.747 -17.998 1.00 80.06 114 ASN A CA 1
ATOM 924 C C . ASN A 1 114 ? -4.482 4.154 -17.442 1.00 80.06 114 ASN A C 1
ATOM 926 O O . ASN A 1 114 ? -3.480 4.856 -17.300 1.00 80.06 114 ASN A O 1
ATOM 930 N N . VAL A 1 115 ? -4.512 2.876 -17.058 1.00 81.69 115 VAL A N 1
ATOM 931 C CA . VAL A 1 115 ? -3.383 2.174 -16.438 1.00 81.69 115 VAL A CA 1
ATOM 932 C C . VAL A 1 115 ? -2.410 1.666 -17.491 1.00 81.69 115 VAL A C 1
ATOM 934 O O . VAL A 1 115 ? -2.799 1.080 -18.500 1.00 81.69 115 VAL A O 1
ATOM 937 N N . LYS A 1 116 ? -1.115 1.833 -17.214 1.00 83.50 116 LYS A N 1
ATOM 938 C CA . LYS A 1 116 ? -0.033 1.147 -17.925 1.00 83.50 116 LYS A CA 1
ATOM 939 C C . LYS A 1 116 ? 0.586 0.111 -16.998 1.00 83.50 116 LYS A C 1
ATOM 941 O O . LYS A 1 116 ? 0.849 0.415 -15.840 1.00 83.50 116 LYS A O 1
ATOM 946 N N . GLN A 1 117 ? 0.835 -1.086 -17.518 1.00 84.62 117 GLN A N 1
ATOM 947 C CA . GLN A 1 117 ? 1.500 -2.156 -16.780 1.00 84.62 117 GLN A CA 1
ATOM 948 C C . GLN A 1 117 ? 3.001 -2.175 -17.102 1.00 84.62 117 GLN A C 1
ATOM 950 O O . GLN A 1 117 ? 3.393 -2.044 -18.264 1.00 84.62 117 GLN A O 1
ATOM 955 N N . SER A 1 118 ? 3.831 -2.361 -16.078 1.00 83.94 118 SER A N 1
ATOM 956 C CA . SER A 1 118 ? 5.282 -2.559 -16.167 1.00 83.94 118 SER A CA 1
ATOM 957 C C . SER A 1 118 ? 5.689 -3.848 -15.438 1.00 83.94 118 SER A C 1
ATOM 959 O O . SER A 1 118 ? 4.890 -4.448 -14.719 1.00 83.94 118 SER A O 1
ATOM 961 N N . ILE A 1 119 ? 6.927 -4.303 -15.656 1.00 80.75 119 ILE A N 1
ATOM 962 C CA . ILE A 1 119 ? 7.547 -5.417 -14.923 1.00 80.75 119 ILE A CA 1
ATOM 963 C C . ILE A 1 119 ? 8.896 -4.927 -14.402 1.00 80.75 119 ILE A C 1
ATOM 965 O O . ILE A 1 119 ? 9.692 -4.387 -15.171 1.00 80.75 119 ILE A O 1
ATOM 969 N N . GLN A 1 120 ? 9.165 -5.152 -13.118 1.00 78.44 120 GLN A N 1
ATOM 970 C CA . GLN A 1 120 ? 10.470 -4.910 -12.511 1.00 78.44 120 GLN A CA 1
ATOM 971 C C . GLN A 1 120 ? 11.216 -6.237 -12.349 1.00 78.44 120 GLN A C 1
ATOM 973 O O . GLN A 1 120 ? 10.683 -7.199 -11.800 1.00 78.44 120 GLN A O 1
ATOM 978 N N . LEU A 1 121 ? 12.456 -6.291 -12.836 1.00 80.56 121 LEU A N 1
ATOM 979 C CA . LEU A 1 121 ? 13.319 -7.466 -12.738 1.00 80.56 121 LEU A CA 1
ATOM 980 C C . LEU A 1 121 ? 14.442 -7.189 -11.740 1.00 80.56 121 LEU A C 1
ATOM 982 O O . LEU A 1 121 ? 15.098 -6.151 -11.813 1.00 80.56 121 LEU A O 1
ATOM 986 N N . ILE A 1 122 ? 14.679 -8.131 -10.830 1.00 77.38 122 ILE A N 1
ATOM 987 C CA . ILE A 1 122 ? 15.808 -8.090 -9.899 1.00 77.38 122 ILE A CA 1
ATOM 988 C C . ILE A 1 122 ? 16.827 -9.120 -10.372 1.00 77.38 122 ILE A C 1
ATOM 990 O O . ILE A 1 122 ? 16.519 -10.306 -10.478 1.00 77.38 122 ILE A O 1
ATOM 994 N N . TYR A 1 123 ? 18.045 -8.664 -10.644 1.00 79.69 123 TYR A N 1
ATOM 995 C CA . TYR A 1 123 ? 19.169 -9.542 -10.932 1.00 79.69 123 TYR A CA 1
ATOM 996 C C . TYR A 1 123 ? 20.013 -9.714 -9.671 1.00 79.69 123 TYR A C 1
ATOM 998 O O . TYR A 1 123 ? 20.453 -8.733 -9.070 1.00 79.69 123 TYR A O 1
ATOM 1006 N N . LYS A 1 124 ? 20.236 -10.966 -9.273 1.00 77.69 124 LYS A N 1
ATOM 1007 C CA . LYS A 1 124 ? 21.127 -11.323 -8.172 1.00 77.69 124 LYS A CA 1
ATOM 1008 C C . LYS A 1 124 ? 22.372 -11.977 -8.765 1.00 77.69 124 LYS A C 1
ATOM 1010 O O . LYS A 1 124 ? 22.248 -12.953 -9.496 1.00 77.69 124 LYS A O 1
ATOM 1015 N N . TRP A 1 125 ? 23.548 -11.433 -8.458 1.00 83.00 125 TRP A N 1
ATOM 1016 C CA . TRP A 1 125 ? 24.813 -12.092 -8.783 1.00 83.00 125 TRP A CA 1
ATOM 1017 C C . TRP A 1 125 ? 24.957 -13.342 -7.901 1.00 83.00 125 TRP A C 1
ATOM 1019 O O . TRP A 1 125 ? 24.647 -13.279 -6.709 1.00 83.00 125 TRP A O 1
ATOM 1029 N N . ASP A 1 126 ? 25.405 -14.465 -8.463 1.00 79.75 126 ASP A N 1
ATOM 1030 C CA . ASP A 1 126 ? 25.774 -15.630 -7.655 1.00 79.75 126 ASP A CA 1
ATOM 1031 C C . ASP A 1 126 ? 27.025 -15.282 -6.844 1.00 79.75 126 ASP A C 1
ATOM 1033 O O . ASP A 1 126 ? 28.021 -14.836 -7.415 1.00 79.75 126 ASP A O 1
ATOM 1037 N N . ASP A 1 127 ? 26.989 -15.471 -5.523 1.00 68.44 127 ASP A N 1
ATOM 1038 C CA . ASP A 1 127 ? 28.163 -15.312 -4.658 1.00 68.44 127 ASP A CA 1
ATOM 1039 C C . ASP A 1 127 ? 29.207 -16.384 -5.019 1.00 68.44 127 ASP A C 1
ATOM 1041 O O . ASP A 1 127 ? 29.335 -17.423 -4.369 1.00 68.44 127 ASP A O 1
ATOM 1045 N N . HIS A 1 128 ? 29.973 -16.156 -6.084 1.00 58.47 128 HIS A N 1
ATOM 1046 C CA . HIS A 1 128 ? 31.221 -16.862 -6.298 1.00 58.47 128 HIS A CA 1
ATOM 1047 C C . HIS A 1 128 ? 32.185 -16.376 -5.220 1.00 58.47 128 HIS A C 1
ATOM 1049 O O . HIS A 1 128 ? 32.669 -15.245 -5.264 1.00 58.47 128 HIS A O 1
ATOM 1055 N N . GLN A 1 129 ? 32.387 -17.242 -4.224 1.00 54.00 129 GLN A N 1
ATOM 1056 C CA . GLN A 1 129 ? 33.337 -17.079 -3.133 1.00 54.00 129 GLN A CA 1
ATOM 1057 C C . GLN A 1 129 ? 34.620 -16.415 -3.628 1.00 54.00 129 GLN A C 1
ATOM 1059 O O . GLN A 1 129 ? 35.212 -16.848 -4.620 1.00 54.00 129 GLN A O 1
ATOM 1064 N N . ALA A 1 130 ? 35.042 -15.376 -2.907 1.00 51.22 130 ALA A N 1
ATOM 1065 C CA . ALA A 1 130 ? 36.388 -14.850 -2.994 1.00 51.22 130 ALA A CA 1
ATOM 1066 C C . ALA A 1 130 ? 37.363 -16.032 -2.925 1.00 51.22 130 ALA A C 1
ATOM 1068 O O . ALA A 1 130 ? 37.478 -16.695 -1.897 1.00 51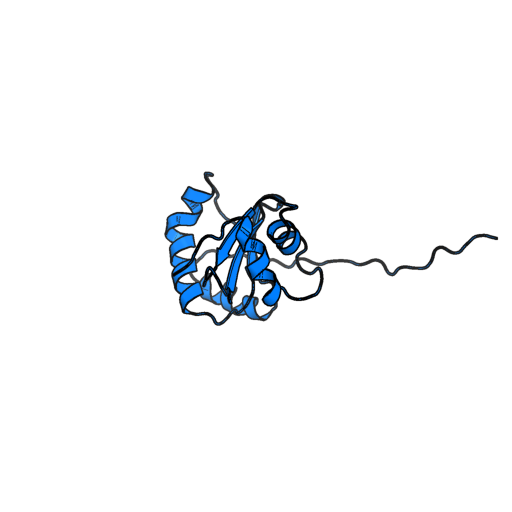.22 130 ALA A O 1
ATOM 1069 N N . VAL A 1 131 ? 38.012 -16.329 -4.049 1.00 49.72 131 VAL A N 1
ATOM 1070 C CA . VAL A 1 131 ? 39.155 -17.231 -4.069 1.00 49.72 131 VAL A CA 1
ATOM 1071 C C . VAL A 1 131 ? 40.233 -16.511 -3.271 1.00 49.72 131 VAL A C 1
ATOM 1073 O O . VAL A 1 131 ? 40.794 -15.520 -3.740 1.00 49.72 131 VAL A O 1
ATOM 1076 N N . GLU A 1 132 ? 40.462 -16.958 -2.037 1.00 48.78 132 GLU A N 1
ATOM 1077 C CA . GLU A 1 132 ? 41.643 -16.581 -1.271 1.00 48.78 132 GLU A CA 1
ATOM 1078 C C . GLU A 1 132 ? 42.869 -16.958 -2.108 1.00 48.78 132 GLU A C 1
ATOM 1080 O O . GLU A 1 132 ? 43.138 -18.132 -2.367 1.00 48.78 132 GLU A O 1
ATOM 1085 N N . ALA A 1 133 ? 43.574 -15.941 -2.600 1.00 42.16 133 ALA A N 1
ATOM 1086 C CA . ALA A 1 133 ? 44.877 -16.118 -3.210 1.00 42.16 133 ALA A CA 1
ATOM 1087 C C . ALA A 1 133 ? 45.878 -16.440 -2.090 1.00 42.16 133 ALA A C 1
ATOM 1089 O O . ALA A 1 133 ? 46.104 -15.606 -1.210 1.00 42.16 133 ALA A O 1
ATOM 1090 N N . ILE A 1 134 ? 46.419 -17.662 -2.125 1.00 52.44 134 ILE A N 1
ATOM 1091 C CA . ILE A 1 134 ? 47.602 -18.090 -1.361 1.00 52.44 134 ILE A CA 1
ATOM 1092 C C . ILE A 1 134 ? 48.842 -17.419 -1.951 1.00 52.44 134 ILE A C 1
ATOM 1094 O O . ILE A 1 134 ? 48.958 -17.416 -3.199 1.00 52.44 134 ILE A O 1
#

Foldseek 3Di:
DKDKEDLVQLCLCVVFQDPDVPPVLSVCCSVVVFDWIKIAPDSRRGQWIWIQGPVVRAIEIIHDLPPVVVLVVVLVCVVPPVVVVVVDPDPDHHYYYSDPSCVVSCCVSCVVPPDDDDDDDDDDDDCPDDPPDD

Secondary structure (DSSP, 8-state):
--EEPPGGGGGGGGG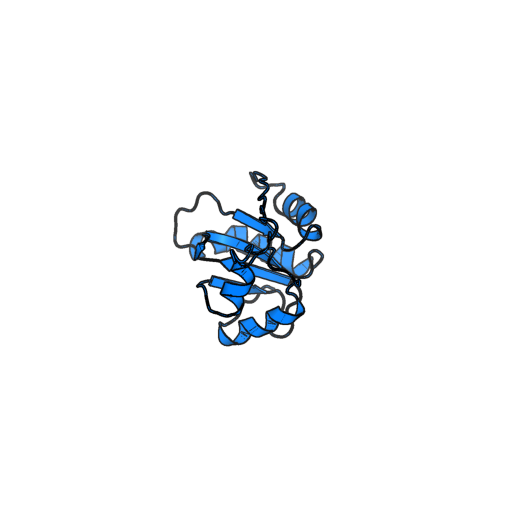GPPSSSS-HHHHHHHTTSS-EEEEES-SSS-SEEEEEETTTTEEEEEE-TT-HHHHHHHHHHHHHTHHHHTTS--S--EEEESSTHHHHHHHHHTTTS---------------------

Radius of gyration: 16.92 Å; chains: 1; bounding box: 62×36×34 Å

pLDDT: mean 87.18, std 12.25, range [42.16, 98.31]